Protein AF-A0A2V5N8M4-F1 (afdb_monomer_lite)

pLDDT: mean 85.56, std 12.35, range [47.28, 96.0]

Foldseek 3Di:
DVVLPDQPDWLQVNLLVLLLLLLVLLCVLVVHDSVPDDLVSSCVSQVHDPVLSVLSNVSRVSNVCCVPVPPPDDDRGDDPVNSVSSVVSSVSRDD

Sequence (95 aa):
MRRLRRNDVSPREYYAEASRAVRVKAALARNADPNTIDAETAADTFGLNGDSRERLKRLFEQSDELQYSGAHNGSERISPENRRDVLELIEDLHV

Radius of gyration: 12.85 Å; chains: 1; bounding box: 30×27×34 Å

Structure (mmCIF, N/CA/C/O backbone):
data_AF-A0A2V5N8M4-F1
#
_entry.id   AF-A0A2V5N8M4-F1
#
loop_
_atom_site.group_PDB
_atom_site.id
_atom_site.type_symbol
_atom_site.label_atom_id
_atom_site.label_alt_id
_atom_site.label_comp_id
_atom_site.label_asym_id
_atom_site.label_entity_id
_atom_site.label_seq_id
_atom_site.pdbx_PDB_ins_code
_atom_site.Cartn_x
_atom_site.Cartn_y
_atom_site.Cartn_z
_atom_site.occupancy
_atom_site.B_iso_or_equiv
_atom_site.auth_seq_id
_atom_site.auth_comp_id
_atom_site.auth_asym_id
_atom_site.auth_atom_id
_atom_site.pdbx_PDB_model_num
ATOM 1 N N . MET A 1 1 ? 3.401 -13.150 -0.308 1.00 64.75 1 MET A N 1
ATOM 2 C CA . MET A 1 1 ? 4.866 -12.913 -0.232 1.00 64.75 1 MET A CA 1
ATOM 3 C C . MET A 1 1 ? 5.712 -13.701 -1.237 1.00 64.75 1 MET A C 1
ATOM 5 O O . MET A 1 1 ? 6.598 -13.106 -1.835 1.00 64.75 1 MET A O 1
ATOM 9 N N . ARG A 1 2 ? 5.480 -15.006 -1.482 1.00 67.19 2 ARG A N 1
ATOM 10 C CA . ARG A 1 2 ? 6.341 -15.808 -2.391 1.00 67.19 2 ARG A CA 1
ATOM 11 C C . ARG A 1 2 ? 6.435 -15.267 -3.831 1.00 67.19 2 ARG A C 1
ATOM 13 O O . ARG A 1 2 ? 7.451 -15.494 -4.473 1.00 67.19 2 ARG A O 1
ATOM 20 N N . ARG A 1 3 ? 5.413 -14.556 -4.328 1.00 66.81 3 ARG A N 1
ATOM 21 C CA . ARG A 1 3 ? 5.399 -13.942 -5.672 1.00 66.81 3 ARG A CA 1
ATOM 22 C C . ARG A 1 3 ? 6.188 -12.629 -5.746 1.00 66.81 3 ARG A C 1
ATOM 24 O O . ARG A 1 3 ? 6.968 -12.462 -6.672 1.00 66.81 3 ARG A O 1
ATOM 31 N N . LEU A 1 4 ? 6.106 -11.775 -4.723 1.00 72.44 4 LEU A N 1
ATOM 32 C CA . LEU A 1 4 ? 6.900 -10.537 -4.641 1.00 72.44 4 LEU A CA 1
ATOM 33 C C . LEU A 1 4 ? 8.416 -10.804 -4.623 1.00 72.44 4 LEU A C 1
ATOM 35 O O . LEU A 1 4 ? 9.195 -10.008 -5.142 1.00 72.44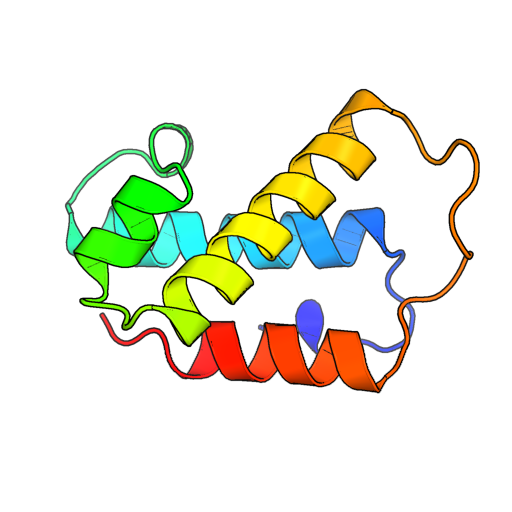 4 LEU A O 1
ATOM 39 N N . ARG A 1 5 ? 8.832 -11.971 -4.114 1.00 72.25 5 ARG A N 1
ATOM 40 C CA . ARG A 1 5 ? 10.238 -12.408 -4.071 1.00 72.25 5 ARG A CA 1
ATOM 41 C C . ARG A 1 5 ? 10.759 -13.049 -5.375 1.00 72.25 5 ARG A C 1
ATOM 43 O O . ARG A 1 5 ? 11.925 -13.422 -5.424 1.00 72.25 5 ARG A O 1
ATOM 50 N N . ARG A 1 6 ? 9.938 -13.217 -6.424 1.00 72.56 6 ARG A N 1
ATOM 51 C CA . ARG A 1 6 ? 10.361 -13.840 -7.700 1.00 72.56 6 ARG A CA 1
ATOM 52 C C . ARG A 1 6 ? 10.934 -12.819 -8.676 1.00 72.56 6 ARG A C 1
ATOM 54 O O . ARG A 1 6 ? 10.189 -11.964 -9.134 1.00 72.56 6 ARG A O 1
ATOM 61 N N . ASN A 1 7 ? 12.199 -12.948 -9.068 1.00 64.62 7 ASN A N 1
ATOM 62 C CA . ASN A 1 7 ? 12.848 -11.977 -9.959 1.00 64.62 7 ASN A CA 1
ATOM 63 C C . ASN A 1 7 ? 12.183 -11.813 -11.343 1.00 64.62 7 ASN A C 1
ATOM 65 O O . ASN A 1 7 ? 12.239 -10.716 -11.884 1.00 64.62 7 ASN A O 1
ATOM 69 N N . ASP A 1 8 ? 11.478 -12.826 -11.857 1.00 69.38 8 ASP A N 1
ATOM 70 C CA . ASP A 1 8 ? 10.926 -12.838 -13.227 1.00 69.38 8 ASP A CA 1
ATOM 71 C C . ASP A 1 8 ? 9.484 -12.313 -13.382 1.00 69.38 8 ASP A C 1
ATOM 73 O O . ASP A 1 8 ? 8.841 -12.552 -14.403 1.00 69.38 8 ASP A O 1
ATOM 77 N N . VAL A 1 9 ? 8.924 -11.635 -12.377 1.00 77.81 9 VAL A N 1
ATOM 78 C CA . VAL A 1 9 ? 7.565 -11.065 -12.484 1.00 77.81 9 VAL A CA 1
ATOM 79 C C . VAL A 1 9 ? 7.583 -9.736 -13.239 1.00 77.81 9 VAL A C 1
ATOM 81 O O . VAL A 1 9 ? 8.460 -8.897 -13.026 1.00 77.81 9 VAL A O 1
ATOM 84 N N . SER A 1 10 ? 6.583 -9.527 -14.096 1.00 84.12 10 SER A N 1
ATOM 85 C CA . SER A 1 10 ? 6.393 -8.239 -14.770 1.00 84.12 10 SER A CA 1
ATOM 86 C C . SER A 1 10 ? 6.099 -7.124 -13.753 1.00 84.12 10 SER A C 1
ATOM 88 O O . SER A 1 10 ? 5.491 -7.406 -12.713 1.00 84.12 10 SER A O 1
ATOM 90 N N . PRO A 1 11 ? 6.448 -5.855 -14.048 1.00 85.75 11 PRO A N 1
ATOM 91 C CA . PRO A 1 11 ? 6.083 -4.720 -13.200 1.00 85.75 11 PRO A CA 1
ATOM 92 C C . PRO A 1 11 ? 4.599 -4.710 -12.826 1.00 85.75 11 PRO A C 1
ATOM 94 O O . PRO A 1 11 ? 4.252 -4.594 -11.655 1.00 85.75 11 PRO A O 1
ATOM 97 N N . ARG A 1 12 ? 3.718 -4.947 -13.803 1.00 86.00 12 ARG A N 1
ATOM 98 C CA . ARG A 1 12 ? 2.270 -5.011 -13.583 1.00 86.00 12 ARG A CA 1
ATOM 99 C C . ARG A 1 12 ? 1.879 -6.067 -12.551 1.00 86.00 12 ARG A C 1
ATOM 101 O O . ARG A 1 12 ? 1.110 -5.770 -11.643 1.00 86.00 12 ARG A O 1
ATOM 108 N N . GLU A 1 13 ? 2.391 -7.291 -12.683 1.00 87.06 13 GLU A N 1
ATOM 109 C CA . GLU A 1 13 ? 2.077 -8.366 -11.734 1.00 87.06 13 GLU A CA 1
ATOM 110 C C . GLU A 1 13 ? 2.643 -8.068 -10.342 1.00 87.06 13 GLU A C 1
ATOM 112 O O . GLU A 1 13 ? 1.972 -8.304 -9.338 1.00 87.06 13 GLU A O 1
ATOM 117 N N . TYR A 1 14 ? 3.852 -7.512 -10.277 1.00 89.69 14 TYR A N 1
ATOM 118 C CA . TYR A 1 14 ? 4.486 -7.147 -9.018 1.00 89.69 14 TYR A CA 1
ATOM 119 C C . TYR A 1 14 ? 3.678 -6.109 -8.242 1.00 89.69 14 TYR A C 1
ATOM 121 O O . TYR A 1 14 ? 3.341 -6.340 -7.082 1.00 89.69 14 TYR A O 1
ATOM 129 N N . TYR A 1 15 ? 3.350 -4.987 -8.884 1.00 90.56 15 TYR A N 1
ATOM 130 C CA . TYR A 1 15 ? 2.642 -3.884 -8.244 1.00 90.56 15 TYR A CA 1
ATOM 131 C C . TYR A 1 15 ? 1.197 -4.249 -7.895 1.00 90.56 15 TYR A C 1
ATOM 133 O O . TYR A 1 15 ? 0.734 -3.887 -6.815 1.00 90.56 15 TYR A O 1
ATOM 141 N N . ALA A 1 16 ? 0.525 -5.055 -8.725 1.00 90.75 16 ALA A N 1
ATOM 142 C CA . ALA A 1 16 ? -0.801 -5.585 -8.411 1.00 90.75 16 ALA A CA 1
ATOM 143 C C . ALA A 1 16 ? -0.785 -6.535 -7.199 1.00 90.75 16 ALA A C 1
ATOM 145 O O . ALA A 1 16 ? -1.667 -6.477 -6.344 1.00 90.75 16 ALA A O 1
ATOM 146 N N . GLU A 1 17 ? 0.215 -7.414 -7.093 1.00 92.12 17 GLU A N 1
ATOM 147 C CA . GLU A 1 17 ? 0.351 -8.306 -5.936 1.00 92.12 17 GLU A CA 1
ATOM 148 C C . GLU A 1 17 ? 0.734 -7.524 -4.668 1.00 92.12 17 GLU A C 1
ATOM 150 O O . GLU A 1 17 ? 0.254 -7.834 -3.576 1.00 92.12 17 GLU A O 1
ATOM 155 N N . ALA A 1 18 ? 1.579 -6.501 -4.809 1.00 93.06 18 ALA A N 1
ATOM 156 C CA . ALA A 1 18 ? 2.021 -5.642 -3.719 1.00 93.06 18 ALA A CA 1
ATOM 157 C C . ALA A 1 18 ? 0.853 -4.833 -3.140 1.00 93.06 18 ALA A C 1
ATOM 159 O O . ALA A 1 18 ? 0.582 -4.927 -1.941 1.00 93.06 18 ALA A O 1
ATOM 160 N N . SER A 1 19 ? 0.105 -4.117 -3.984 1.00 94.12 19 SER A N 1
ATOM 161 C CA . SER A 1 19 ? -1.072 -3.348 -3.563 1.00 94.12 19 SER A CA 1
ATOM 162 C C . SER A 1 19 ? -2.149 -4.257 -2.963 1.00 94.12 19 SER A C 1
ATOM 164 O O . SER A 1 19 ? -2.695 -3.961 -1.898 1.00 94.12 19 SER A O 1
ATOM 166 N N . ARG A 1 20 ? -2.390 -5.433 -3.559 1.00 94.38 20 ARG A N 1
ATOM 167 C CA . ARG A 1 20 ? -3.306 -6.440 -3.006 1.00 94.38 20 ARG A CA 1
ATOM 168 C C . ARG A 1 20 ? -2.887 -6.908 -1.615 1.00 94.38 20 ARG A C 1
ATOM 170 O O . ARG A 1 20 ? -3.750 -7.065 -0.754 1.00 94.38 20 ARG A O 1
ATOM 177 N N . ALA A 1 21 ? -1.597 -7.147 -1.382 1.00 94.06 21 ALA A N 1
ATOM 178 C CA . ALA A 1 21 ? -1.109 -7.578 -0.074 1.00 94.06 21 ALA A CA 1
ATOM 179 C C . ALA A 1 21 ? -1.403 -6.532 1.011 1.00 94.06 21 ALA A C 1
ATOM 181 O O . ALA A 1 21 ? -1.879 -6.899 2.085 1.00 94.06 21 ALA A O 1
ATOM 182 N N . VAL A 1 22 ? -1.194 -5.244 0.712 1.00 95.44 22 VAL A N 1
ATOM 183 C CA . VAL A 1 22 ? -1.561 -4.141 1.615 1.00 95.44 22 VAL A CA 1
ATOM 184 C C . VAL A 1 22 ? -3.064 -4.144 1.878 1.00 95.44 22 VAL A C 1
ATOM 186 O O . VAL A 1 22 ? -3.476 -4.178 3.037 1.00 95.44 22 VAL A O 1
ATOM 189 N N . ARG A 1 23 ? -3.883 -4.155 0.817 1.00 95.56 23 ARG A N 1
ATOM 190 C CA . ARG A 1 23 ? -5.351 -4.125 0.924 1.00 95.56 23 ARG A CA 1
ATOM 191 C C . ARG A 1 23 ? -5.880 -5.252 1.803 1.00 95.56 23 ARG A C 1
ATOM 193 O O . ARG A 1 23 ? -6.700 -5.007 2.676 1.00 95.56 23 ARG A O 1
ATOM 200 N N . VAL A 1 24 ? -5.377 -6.473 1.619 1.00 95.50 24 VAL A N 1
ATOM 201 C CA . VAL A 1 24 ? -5.780 -7.639 2.421 1.00 95.50 24 VAL A CA 1
ATOM 202 C C . VAL A 1 24 ? -5.375 -7.484 3.885 1.00 95.50 24 VAL A C 1
ATOM 204 O O . VAL A 1 24 ? -6.193 -7.755 4.761 1.00 95.50 24 VAL A O 1
ATOM 207 N N . LYS A 1 25 ? -4.145 -7.037 4.170 1.00 94.88 25 LYS A N 1
ATOM 208 C CA . LYS A 1 25 ? -3.696 -6.814 5.553 1.00 94.88 25 LYS A CA 1
ATOM 209 C C . LYS A 1 25 ? -4.543 -5.746 6.255 1.00 94.88 25 LYS A C 1
ATOM 211 O O . LYS A 1 25 ? -5.008 -5.970 7.366 1.00 94.88 25 LYS A O 1
ATOM 216 N N . ALA A 1 26 ? -4.783 -4.615 5.595 1.00 95.69 26 ALA A N 1
ATOM 217 C CA . ALA A 1 26 ? -5.557 -3.516 6.167 1.00 95.69 26 ALA A CA 1
ATOM 218 C C . ALA A 1 26 ? -7.038 -3.886 6.339 1.00 95.69 26 ALA A C 1
ATOM 220 O O . ALA A 1 26 ? -7.640 -3.601 7.371 1.00 95.69 26 ALA A O 1
ATOM 221 N N . ALA A 1 27 ? -7.620 -4.580 5.360 1.00 95.75 27 ALA A N 1
ATOM 222 C CA . ALA A 1 27 ? -8.980 -5.097 5.453 1.00 95.75 27 ALA A CA 1
ATOM 223 C C . ALA A 1 27 ? -9.147 -6.088 6.607 1.00 95.75 27 ALA A C 1
ATOM 225 O O . ALA A 1 27 ? -10.157 -6.036 7.304 1.00 95.75 27 ALA A O 1
ATOM 226 N N . LEU A 1 28 ? -8.147 -6.944 6.845 1.00 95.44 28 LEU A N 1
ATOM 227 C CA . LEU A 1 28 ? -8.139 -7.853 7.988 1.00 95.44 28 LEU A CA 1
ATOM 228 C C . LEU A 1 28 ? -8.131 -7.082 9.315 1.00 95.44 28 LEU A C 1
ATOM 230 O O . LEU A 1 28 ? -8.938 -7.385 10.187 1.00 95.44 28 LEU A O 1
ATOM 234 N N . ALA A 1 29 ? -7.281 -6.060 9.441 1.00 95.06 29 ALA A N 1
ATOM 235 C CA . ALA A 1 29 ? -7.217 -5.213 10.635 1.00 95.06 29 ALA A CA 1
ATOM 236 C C . ALA A 1 29 ? -8.527 -4.439 10.889 1.00 95.06 29 ALA A C 1
ATOM 238 O O . ALA A 1 29 ? -8.913 -4.213 12.034 1.00 95.06 29 ALA A O 1
ATOM 239 N N . ARG A 1 30 ? -9.231 -4.043 9.821 1.00 93.56 30 ARG A N 1
ATOM 240 C CA . ARG A 1 30 ? -10.474 -3.252 9.889 1.00 93.56 30 ARG A CA 1
ATOM 241 C C . ARG A 1 30 ? -11.762 -4.071 9.841 1.00 93.56 30 ARG A C 1
ATOM 243 O O . ARG A 1 30 ? -12.834 -3.482 9.958 1.00 93.56 30 ARG A O 1
ATOM 250 N N . ASN A 1 31 ? -11.677 -5.385 9.633 1.00 93.38 31 ASN A N 1
ATOM 251 C CA . ASN A 1 31 ? -12.819 -6.245 9.315 1.00 93.38 31 ASN A CA 1
ATOM 252 C C . ASN A 1 31 ? -13.688 -5.676 8.164 1.00 93.38 31 ASN A C 1
ATOM 254 O O . ASN A 1 31 ? -14.904 -5.536 8.290 1.00 93.38 31 ASN A O 1
ATOM 258 N N . ALA A 1 32 ? -13.039 -5.297 7.058 1.00 94.62 32 ALA A N 1
ATOM 259 C CA . ALA A 1 32 ? -13.652 -4.645 5.895 1.00 94.62 32 ALA A CA 1
ATOM 260 C C . ALA A 1 32 ? -13.402 -5.423 4.587 1.00 94.62 32 ALA A C 1
ATOM 262 O O . ALA A 1 32 ? -12.676 -6.417 4.573 1.00 94.62 32 ALA A O 1
ATOM 263 N N . ASP A 1 33 ? -13.987 -4.972 3.473 1.00 94.62 33 ASP A N 1
ATOM 264 C CA . ASP A 1 33 ? -13.701 -5.536 2.148 1.00 94.62 33 ASP A CA 1
ATOM 265 C C . ASP A 1 33 ? -12.347 -5.015 1.609 1.00 94.62 33 ASP A C 1
ATOM 267 O O . ASP A 1 33 ? -12.107 -3.806 1.612 1.00 94.62 33 ASP A O 1
ATOM 271 N N . PRO A 1 34 ? -11.438 -5.876 1.107 1.00 93.75 34 PRO A N 1
ATOM 272 C CA . PRO A 1 34 ? -10.149 -5.436 0.564 1.00 93.75 34 PRO A CA 1
ATOM 273 C C . PRO A 1 34 ? -10.242 -4.456 -0.609 1.00 93.75 34 PRO A C 1
ATOM 275 O O . PRO A 1 34 ? -9.338 -3.644 -0.793 1.00 93.75 34 PRO A O 1
ATOM 278 N N . ASN A 1 35 ? -11.303 -4.507 -1.414 1.00 92.50 35 ASN A N 1
ATOM 279 C CA . ASN A 1 35 ? -11.465 -3.627 -2.571 1.00 92.50 35 ASN A CA 1
ATOM 280 C C . ASN A 1 35 ? -11.912 -2.215 -2.178 1.00 92.50 35 ASN A C 1
ATOM 282 O O . ASN A 1 35 ? -11.832 -1.314 -3.007 1.00 92.50 35 ASN A O 1
ATOM 286 N N . THR A 1 36 ? -12.347 -2.006 -0.931 1.00 94.00 36 THR A N 1
ATOM 287 C CA . THR A 1 36 ? -12.668 -0.671 -0.404 1.00 94.00 36 THR A CA 1
ATOM 288 C C . THR A 1 36 ? -11.472 0.004 0.263 1.00 94.00 36 THR A C 1
ATOM 290 O O . THR A 1 36 ? -11.610 1.112 0.767 1.00 94.00 36 THR A O 1
ATOM 293 N N . ILE A 1 37 ? -10.311 -0.659 0.319 1.00 95.94 37 ILE A N 1
ATOM 294 C CA . ILE A 1 37 ? -9.102 -0.106 0.929 1.00 95.94 37 ILE A CA 1
ATOM 295 C C . ILE A 1 37 ? -8.296 0.671 -0.118 1.00 95.94 37 ILE A C 1
ATOM 297 O O . ILE A 1 37 ? -7.676 0.082 -1.008 1.00 95.94 37 ILE A O 1
ATOM 301 N N . ASP A 1 38 ? -8.266 1.993 0.026 1.00 94.94 38 ASP A N 1
ATOM 302 C CA . ASP A 1 38 ? -7.329 2.889 -0.657 1.00 94.94 38 ASP A CA 1
ATOM 303 C C . ASP A 1 38 ? -6.026 3.096 0.152 1.00 94.94 38 ASP A C 1
ATOM 305 O O . ASP A 1 38 ? -5.860 2.562 1.254 1.00 94.94 38 ASP A O 1
ATOM 309 N N . ALA A 1 39 ? -5.076 3.846 -0.418 1.00 94.88 39 ALA A N 1
ATOM 310 C CA . ALA A 1 39 ? -3.762 4.073 0.183 1.00 94.88 39 ALA A CA 1
ATOM 311 C C . ALA A 1 39 ? -3.826 4.850 1.506 1.00 94.88 39 ALA A C 1
ATOM 313 O O . ALA A 1 39 ? -3.091 4.516 2.435 1.00 94.88 39 ALA A O 1
ATOM 314 N N . GLU A 1 40 ? -4.707 5.848 1.613 1.00 95.50 40 GLU A N 1
ATOM 315 C CA . GLU A 1 40 ? -4.853 6.653 2.829 1.00 95.50 40 GLU A CA 1
ATOM 316 C C . GLU A 1 40 ? -5.499 5.815 3.930 1.00 95.50 40 GLU A C 1
ATOM 318 O O . GLU A 1 40 ? -4.963 5.722 5.035 1.00 95.50 40 GLU A O 1
ATOM 323 N N . THR A 1 41 ? -6.568 5.087 3.593 1.00 96.00 41 THR A N 1
ATOM 324 C CA . THR A 1 41 ? -7.218 4.134 4.501 1.00 96.00 41 THR A CA 1
ATOM 325 C C . THR A 1 41 ? -6.218 3.108 5.045 1.00 96.00 41 THR A C 1
ATOM 327 O O . THR A 1 41 ? -6.221 2.809 6.243 1.00 96.00 41 THR A O 1
ATOM 330 N N . ALA A 1 42 ? -5.349 2.558 4.192 1.00 95.62 42 ALA A N 1
ATOM 331 C CA . ALA A 1 42 ? -4.304 1.632 4.614 1.00 95.62 42 ALA A CA 1
ATOM 332 C C . ALA A 1 42 ? -3.233 2.313 5.487 1.00 95.62 42 ALA A C 1
ATOM 334 O O . ALA A 1 42 ? -2.872 1.761 6.524 1.00 95.62 42 ALA A O 1
ATOM 335 N N . ALA A 1 43 ? -2.765 3.511 5.122 1.00 95.81 43 ALA A N 1
ATOM 336 C CA . ALA A 1 43 ? -1.788 4.262 5.912 1.00 95.81 43 ALA A CA 1
ATOM 337 C C . ALA A 1 43 ? -2.296 4.564 7.329 1.00 95.81 43 ALA A C 1
ATOM 339 O O . ALA A 1 43 ? -1.553 4.390 8.295 1.00 95.81 43 ALA A O 1
ATOM 340 N N . ASP A 1 44 ? -3.568 4.950 7.453 1.00 95.56 44 ASP A N 1
ATOM 341 C CA . ASP A 1 44 ? -4.223 5.181 8.742 1.00 95.56 44 ASP A CA 1
ATOM 342 C C . ASP A 1 44 ? -4.313 3.897 9.568 1.00 95.56 44 ASP A C 1
ATOM 344 O O . ASP A 1 44 ? -4.074 3.911 10.773 1.00 95.56 44 ASP A O 1
ATOM 348 N N . THR A 1 45 ? -4.618 2.774 8.912 1.00 95.44 45 THR A N 1
ATOM 349 C CA . THR A 1 45 ? -4.742 1.462 9.570 1.00 95.44 45 THR A CA 1
ATOM 350 C C . THR A 1 45 ? -3.440 1.034 10.235 1.00 95.44 45 THR A C 1
ATOM 352 O O . THR A 1 45 ? -3.465 0.483 1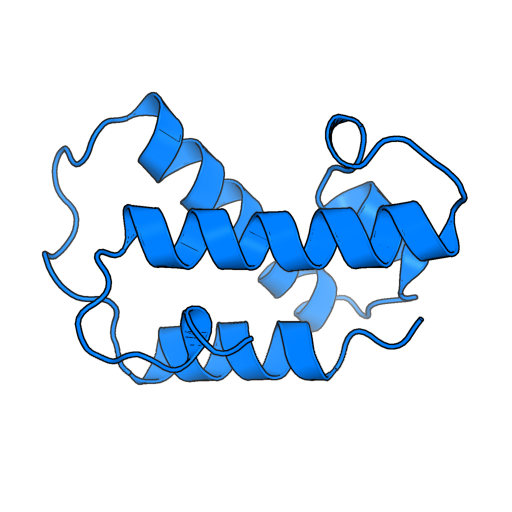1.330 1.00 95.44 45 THR A O 1
ATOM 355 N N . PHE A 1 46 ? -2.309 1.297 9.580 1.00 94.69 46 PHE A N 1
ATOM 356 C CA . PHE A 1 46 ? -0.985 0.915 10.071 1.00 94.69 46 PHE A CA 1
ATOM 357 C C . PHE A 1 46 ? -0.274 2.029 10.848 1.00 94.69 46 PHE A C 1
ATOM 359 O O . PHE A 1 46 ? 0.865 1.842 11.263 1.00 94.69 46 PHE A O 1
ATOM 366 N N . GLY A 1 47 ? -0.909 3.191 11.042 1.00 93.75 47 GLY A N 1
ATOM 367 C CA . GL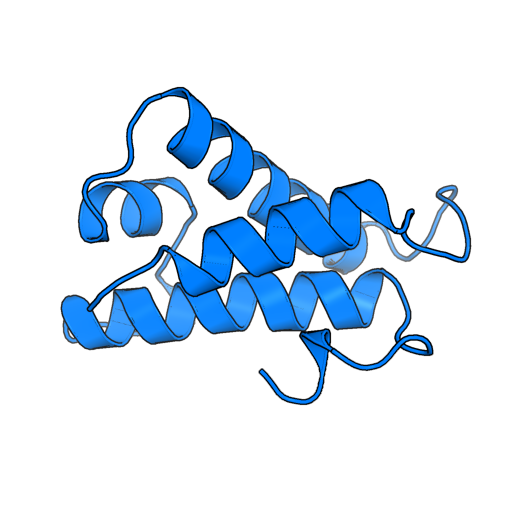Y A 1 47 ? -0.301 4.321 11.749 1.00 93.75 47 GLY A CA 1
ATOM 368 C C . GLY A 1 47 ? 0.984 4.835 11.088 1.00 93.75 47 GLY A C 1
ATOM 369 O O . GLY A 1 47 ? 1.931 5.198 11.785 1.00 93.75 47 GLY A O 1
ATOM 370 N N . LEU A 1 48 ? 1.040 4.839 9.751 1.00 93.56 48 LEU A N 1
ATOM 371 C CA . LEU A 1 48 ? 2.255 5.185 9.008 1.00 93.56 48 LEU A CA 1
ATOM 372 C C . LEU A 1 48 ? 2.650 6.661 9.178 1.00 93.56 48 LEU A C 1
ATOM 374 O O . LEU A 1 48 ? 1.812 7.566 9.173 1.00 93.56 48 LEU A O 1
ATOM 378 N N . ASN A 1 49 ? 3.961 6.906 9.261 1.00 92.00 49 ASN A N 1
ATOM 379 C CA . ASN A 1 49 ? 4.544 8.251 9.234 1.00 92.00 49 ASN A CA 1
ATOM 380 C C . ASN A 1 49 ? 4.530 8.861 7.815 1.00 92.00 49 ASN A C 1
ATOM 382 O O . ASN A 1 49 ? 4.160 8.196 6.849 1.00 92.00 49 ASN A O 1
ATOM 386 N N . GLY A 1 50 ? 4.928 10.133 7.686 1.00 90.56 50 GLY A N 1
ATOM 387 C CA . GLY A 1 50 ? 4.877 10.881 6.420 1.00 90.56 50 GLY A CA 1
ATOM 388 C C . GLY A 1 50 ? 5.596 10.186 5.259 1.00 90.56 50 GLY A C 1
ATOM 389 O O . GLY A 1 50 ? 4.994 9.986 4.206 1.00 90.56 50 GLY A O 1
ATOM 390 N N . ASP A 1 51 ? 6.837 9.746 5.473 1.00 91.19 51 ASP A N 1
ATOM 391 C CA . ASP A 1 51 ? 7.622 9.035 4.459 1.00 91.19 51 ASP A CA 1
ATOM 392 C C . ASP A 1 51 ? 6.979 7.705 4.047 1.00 91.19 51 ASP A C 1
ATOM 394 O O . ASP A 1 51 ? 6.852 7.405 2.860 1.00 91.19 51 ASP A O 1
ATOM 398 N N . SER A 1 52 ? 6.533 6.902 5.016 1.00 91.44 52 SER A N 1
ATOM 399 C CA . SER A 1 52 ? 5.938 5.585 4.748 1.00 91.44 52 SER A CA 1
ATOM 400 C C . SER A 1 52 ? 4.567 5.709 4.084 1.00 91.44 52 SER A C 1
ATOM 402 O O . SER A 1 52 ? 4.245 4.930 3.186 1.00 91.44 52 SER A O 1
ATOM 404 N N . ARG A 1 53 ? 3.783 6.728 4.461 1.00 95.00 53 ARG A N 1
ATOM 405 C CA . ARG A 1 53 ? 2.523 7.081 3.794 1.00 95.00 53 ARG A CA 1
ATOM 406 C C . ARG A 1 53 ? 2.777 7.484 2.343 1.00 95.00 53 ARG A C 1
ATOM 408 O O . ARG A 1 53 ? 2.086 6.993 1.457 1.00 95.00 53 ARG A O 1
ATOM 415 N N . GLU A 1 54 ? 3.786 8.312 2.071 1.00 94.31 54 GLU A N 1
ATOM 416 C CA . GLU A 1 54 ? 4.121 8.705 0.698 1.00 94.31 54 GLU A CA 1
ATOM 417 C C . GLU A 1 54 ? 4.581 7.505 -0.146 1.00 94.31 54 GLU A C 1
ATOM 419 O O . GLU A 1 54 ? 4.134 7.338 -1.284 1.00 94.31 54 GLU A O 1
ATOM 424 N N . ARG A 1 55 ? 5.411 6.619 0.421 1.00 93.31 55 ARG A N 1
ATOM 425 C CA . ARG A 1 55 ? 5.807 5.361 -0.236 1.00 93.31 55 ARG A CA 1
ATOM 426 C C . ARG A 1 55 ? 4.595 4.480 -0.542 1.00 93.31 55 ARG A C 1
ATOM 428 O O . ARG A 1 55 ? 4.505 3.925 -1.638 1.00 93.31 55 ARG A O 1
ATOM 435 N N . LEU A 1 56 ? 3.650 4.377 0.393 1.00 95.31 56 LEU A N 1
ATOM 436 C CA . LEU A 1 56 ? 2.429 3.601 0.205 1.00 95.31 56 LEU A CA 1
ATOM 437 C C . LEU A 1 56 ? 1.521 4.196 -0.873 1.00 95.31 56 LEU A C 1
ATOM 439 O O . LEU A 1 56 ? 0.976 3.463 -1.699 1.00 95.31 56 LEU A O 1
ATOM 443 N N . LYS A 1 57 ? 1.396 5.521 -0.905 1.00 95.12 57 LYS A N 1
ATOM 444 C CA . LYS A 1 57 ? 0.633 6.224 -1.932 1.00 95.12 57 LYS A CA 1
ATOM 445 C C . LYS A 1 57 ? 1.207 5.969 -3.325 1.00 95.12 57 LYS A C 1
ATOM 447 O O . LYS A 1 57 ? 0.470 5.531 -4.206 1.00 95.12 57 LYS A O 1
ATOM 452 N N . ARG A 1 58 ? 2.527 6.112 -3.492 1.00 93.25 58 ARG A N 1
ATOM 453 C CA . ARG A 1 58 ? 3.219 5.809 -4.759 1.00 93.25 58 ARG A CA 1
ATOM 454 C C . ARG A 1 58 ? 3.017 4.364 -5.205 1.00 93.25 58 ARG A C 1
ATOM 456 O O . ARG A 1 58 ? 2.846 4.112 -6.394 1.00 93.25 58 ARG A O 1
ATOM 463 N N . LEU A 1 59 ? 3.010 3.413 -4.266 1.00 93.88 59 LEU A N 1
ATOM 464 C CA . LEU A 1 59 ? 2.732 2.008 -4.569 1.00 93.88 59 LEU A CA 1
ATOM 465 C C . LEU A 1 59 ? 1.345 1.827 -5.214 1.00 93.88 59 LEU A C 1
ATOM 467 O O . LEU A 1 59 ? 1.209 1.081 -6.186 1.00 93.88 59 LEU A O 1
ATOM 471 N N . PHE A 1 60 ? 0.319 2.485 -4.673 1.00 94.00 60 PHE A N 1
ATOM 472 C CA . PHE A 1 60 ? -1.042 2.408 -5.209 1.00 94.00 60 PHE A CA 1
ATOM 473 C C . PHE A 1 60 ? -1.148 3.117 -6.560 1.00 94.00 60 PHE A C 1
ATOM 475 O O . PHE A 1 60 ? -1.657 2.518 -7.501 1.00 94.00 60 PHE A O 1
ATOM 482 N N . GLU A 1 61 ? -0.576 4.316 -6.686 1.00 92.31 61 GLU A N 1
ATOM 483 C CA . GLU A 1 61 ? -0.531 5.068 -7.947 1.00 92.31 61 GLU A CA 1
ATOM 484 C C . GLU A 1 61 ? 0.112 4.245 -9.076 1.00 92.31 61 GLU A C 1
ATOM 486 O O . GLU A 1 61 ? -0.466 4.127 -10.155 1.00 92.31 61 GLU A O 1
ATOM 491 N N . GLN A 1 62 ? 1.248 3.587 -8.813 1.00 90.25 62 GLN A N 1
ATOM 492 C CA . GLN A 1 62 ? 1.913 2.708 -9.784 1.00 90.25 62 GLN A CA 1
ATOM 493 C C . GLN A 1 62 ? 1.063 1.484 -10.146 1.00 90.25 62 GLN A C 1
ATOM 495 O O . GLN A 1 62 ? 1.027 1.065 -11.304 1.00 90.25 62 GLN A O 1
ATOM 500 N N . SER A 1 63 ? 0.371 0.895 -9.167 1.00 90.06 63 SER A N 1
ATOM 501 C CA . SER A 1 63 ? -0.539 -0.225 -9.414 1.00 90.06 63 SER A CA 1
ATOM 502 C C . SER A 1 63 ? -1.710 0.190 -10.309 1.00 90.06 63 SER A C 1
ATOM 504 O O . SER A 1 63 ? -2.037 -0.545 -11.242 1.00 90.06 63 SER A O 1
ATOM 506 N N . ASP A 1 64 ? -2.334 1.338 -10.037 1.00 89.38 64 ASP A N 1
ATOM 507 C CA . ASP A 1 64 ? -3.456 1.863 -10.820 1.00 89.38 64 ASP A CA 1
ATOM 508 C C . ASP A 1 64 ? -3.009 2.256 -12.235 1.00 89.38 64 ASP A C 1
ATOM 510 O O . ASP A 1 64 ? -3.628 1.842 -13.218 1.00 89.38 64 ASP A O 1
ATOM 514 N N . GLU A 1 65 ? -1.881 2.955 -12.374 1.00 88.00 65 GLU A N 1
ATOM 515 C CA . GLU A 1 65 ? -1.315 3.312 -13.678 1.00 88.00 65 GLU A CA 1
ATOM 516 C C . GLU A 1 65 ? -1.063 2.068 -14.543 1.00 88.00 65 GLU A C 1
ATOM 518 O O . GLU A 1 65 ? -1.501 1.995 -15.690 1.00 88.00 65 GLU A O 1
ATOM 523 N N . LEU A 1 66 ? -0.424 1.033 -13.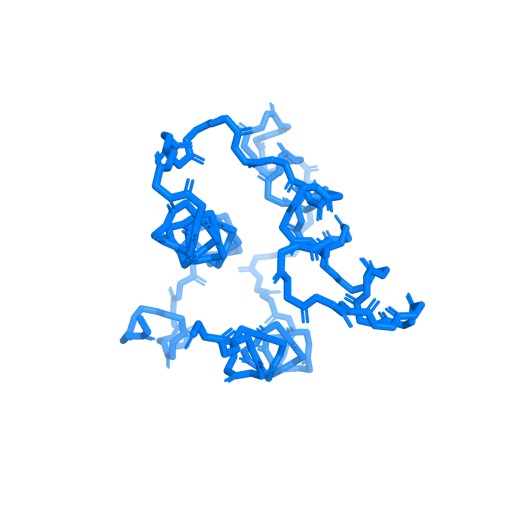992 1.00 86.25 66 LEU A N 1
ATOM 524 C CA . LEU A 1 66 ? -0.145 -0.203 -14.732 1.00 86.25 66 LEU A CA 1
ATOM 525 C C . LEU A 1 66 ? -1.408 -1.015 -15.050 1.00 86.25 66 LEU A C 1
ATOM 527 O O . LEU A 1 66 ? -1.407 -1.818 -15.9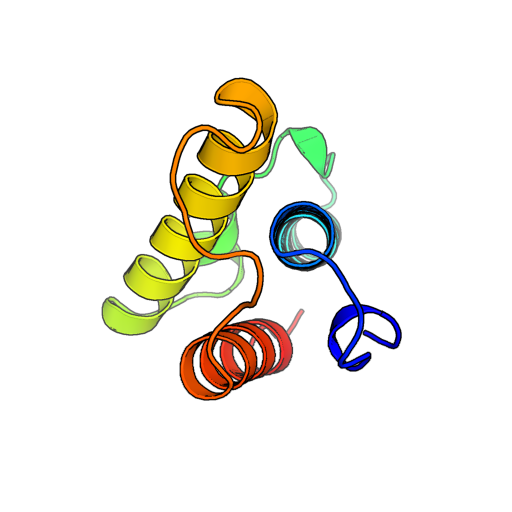90 1.00 86.25 66 LEU A O 1
ATOM 531 N N . GLN A 1 67 ? -2.477 -0.835 -14.272 1.00 81.75 67 GLN A N 1
ATOM 532 C CA . GLN A 1 67 ? -3.760 -1.489 -14.495 1.00 81.75 67 GLN A CA 1
ATOM 533 C C . GLN A 1 67 ? -4.561 -0.820 -15.619 1.00 81.75 67 GLN A C 1
ATOM 535 O O . GLN A 1 67 ? -5.142 -1.544 -16.432 1.00 81.75 67 GLN A O 1
ATOM 540 N N . TYR A 1 68 ? -4.577 0.515 -15.680 1.00 77.75 68 TYR A N 1
ATOM 541 C CA . TYR A 1 68 ? -5.408 1.279 -16.619 1.00 77.75 68 TYR A CA 1
ATOM 542 C C . TYR A 1 68 ? -4.668 1.741 -17.878 1.00 77.75 68 TYR A C 1
ATOM 544 O O . TYR A 1 68 ? -5.254 1.737 -18.959 1.00 77.75 68 TYR A O 1
ATOM 552 N N . SER A 1 69 ? -3.386 2.090 -17.772 1.00 68.56 69 SER A N 1
ATOM 553 C CA . SER A 1 69 ? -2.608 2.661 -18.882 1.00 68.56 69 SER A CA 1
ATOM 554 C C . SER A 1 69 ? -1.951 1.608 -19.772 1.00 68.56 69 SER A C 1
ATOM 556 O O . SER A 1 69 ? -1.372 1.958 -20.795 1.00 68.56 69 SER A O 1
ATOM 558 N N . GLY A 1 70 ? -2.027 0.324 -19.397 1.00 58.62 70 GLY A N 1
ATOM 559 C CA . GLY A 1 70 ? -1.570 -0.804 -20.207 1.00 58.62 70 GLY A CA 1
ATOM 560 C C . GLY A 1 70 ? -0.183 -0.607 -20.823 1.00 58.62 70 GLY A C 1
ATOM 561 O O . GLY A 1 70 ? -0.093 -0.343 -22.011 1.00 58.62 70 GLY A O 1
ATOM 562 N N . ALA A 1 71 ? 0.886 -0.761 -20.032 1.00 56.47 71 ALA A N 1
ATOM 563 C CA . ALA A 1 71 ? 2.292 -0.840 -20.470 1.00 56.47 71 ALA A CA 1
ATOM 564 C C . ALA A 1 71 ? 2.735 0.143 -21.586 1.00 56.47 71 ALA A C 1
ATOM 566 O O . ALA A 1 71 ? 3.653 -0.163 -22.346 1.00 56.47 71 ALA A O 1
ATOM 567 N N . HIS A 1 72 ? 2.119 1.321 -21.703 1.00 49.38 72 HIS A N 1
ATOM 568 C CA . HIS A 1 72 ? 2.568 2.346 -22.637 1.00 49.38 72 HIS A CA 1
ATOM 569 C C . HIS A 1 72 ? 3.711 3.127 -21.975 1.00 49.38 72 HIS A C 1
ATOM 571 O O . HIS A 1 72 ? 3.489 4.099 -21.267 1.00 49.38 72 HIS A O 1
ATOM 577 N N . ASN A 1 73 ? 4.945 2.684 -22.234 1.00 50.84 73 ASN A N 1
ATOM 578 C CA . ASN A 1 73 ? 6.197 3.424 -22.007 1.00 50.84 73 ASN A CA 1
ATOM 579 C C . ASN A 1 73 ? 6.804 3.444 -20.590 1.00 50.84 73 ASN A C 1
ATOM 581 O O . ASN A 1 73 ? 7.210 4.498 -20.108 1.00 50.84 73 ASN A O 1
ATOM 585 N N . GLY A 1 74 ? 7.016 2.282 -19.967 1.00 47.28 74 GLY A N 1
ATOM 586 C CA . GLY A 1 74 ? 7.846 2.207 -18.757 1.00 47.28 74 GLY A CA 1
ATOM 587 C C . GLY A 1 74 ? 8.503 0.845 -18.581 1.00 47.28 74 GLY A C 1
ATOM 588 O O . GLY A 1 74 ? 7.824 -0.097 -18.199 1.00 47.28 74 GLY A O 1
ATOM 589 N N . SER A 1 75 ? 9.799 0.758 -18.905 1.00 52.97 75 SER A N 1
ATOM 590 C CA . SER A 1 75 ? 10.776 -0.303 -18.574 1.00 52.97 75 SER A CA 1
ATOM 591 C C . SER A 1 75 ? 10.239 -1.719 -18.281 1.00 52.97 75 SER A C 1
ATOM 593 O O . SER A 1 75 ? 9.632 -1.966 -17.242 1.00 52.97 75 SER A O 1
ATOM 595 N N . GLU A 1 76 ? 10.618 -2.702 -19.108 1.00 63.00 76 GLU A N 1
ATOM 596 C CA . GLU A 1 76 ? 10.290 -4.135 -18.947 1.00 63.00 76 GLU A CA 1
ATOM 597 C C . GLU A 1 76 ? 10.662 -4.751 -17.579 1.00 63.00 76 GLU A C 1
ATOM 599 O O . GLU A 1 76 ? 10.236 -5.863 -17.264 1.00 63.00 76 GLU A O 1
ATOM 604 N N . ARG A 1 77 ? 11.464 -4.064 -16.752 1.00 69.38 77 ARG A N 1
ATOM 605 C CA . ARG A 1 77 ? 11.977 -4.571 -15.475 1.00 69.38 77 ARG A CA 1
ATOM 606 C C . ARG A 1 77 ? 11.909 -3.511 -14.379 1.00 69.38 77 ARG A C 1
ATOM 608 O O . ARG A 1 77 ? 12.307 -2.372 -14.585 1.00 69.38 77 ARG A O 1
ATOM 615 N N . ILE A 1 78 ? 11.452 -3.928 -13.200 1.00 76.31 78 ILE A N 1
ATOM 616 C CA . ILE A 1 78 ? 11.496 -3.130 -11.968 1.00 76.31 78 ILE A CA 1
ATOM 617 C C . ILE A 1 78 ? 12.943 -3.079 -11.484 1.00 76.31 78 ILE A C 1
ATOM 619 O O . ILE A 1 78 ? 13.585 -4.128 -11.369 1.00 76.31 78 ILE A O 1
ATOM 623 N N . SER A 1 79 ? 13.445 -1.888 -11.163 1.00 82.56 79 SER A N 1
ATOM 624 C CA . SER A 1 79 ? 14.769 -1.742 -10.561 1.00 82.56 79 SER A CA 1
ATOM 625 C C . SER A 1 79 ? 14.861 -2.521 -9.236 1.00 82.56 79 SER A C 1
ATOM 627 O O . SER A 1 79 ? 13.906 -2.510 -8.452 1.00 82.56 79 SER A O 1
ATOM 629 N N . PRO A 1 80 ? 15.997 -3.179 -8.937 1.00 82.88 80 PRO A N 1
ATOM 630 C CA . PRO A 1 80 ? 16.176 -3.920 -7.687 1.00 82.88 80 PRO A CA 1
ATOM 631 C C . PRO A 1 80 ? 15.950 -3.076 -6.423 1.00 82.88 80 PRO A C 1
ATOM 633 O O . PRO A 1 80 ? 15.455 -3.606 -5.432 1.00 82.88 80 PRO A O 1
ATOM 636 N N . GLU A 1 81 ? 16.279 -1.781 -6.472 1.00 85.00 81 GLU A N 1
ATOM 637 C CA . GLU A 1 81 ? 16.033 -0.806 -5.398 1.00 85.00 81 GLU A CA 1
ATOM 638 C C . GLU A 1 81 ? 14.535 -0.642 -5.106 1.00 85.00 81 GLU A C 1
ATOM 640 O O . GLU A 1 81 ? 14.094 -1.054 -4.037 1.00 85.00 81 GLU A O 1
ATOM 645 N N . ASN A 1 82 ? 13.728 -0.233 -6.095 1.00 83.81 82 ASN A N 1
ATOM 646 C CA . ASN A 1 82 ? 12.272 -0.096 -5.959 1.00 83.81 82 ASN A CA 1
ATOM 647 C C . ASN A 1 82 ? 11.616 -1.388 -5.475 1.00 83.81 82 ASN A C 1
ATOM 649 O O . ASN A 1 82 ? 10.660 -1.375 -4.698 1.00 83.81 82 ASN A O 1
ATOM 653 N N . ARG A 1 83 ? 12.120 -2.531 -5.947 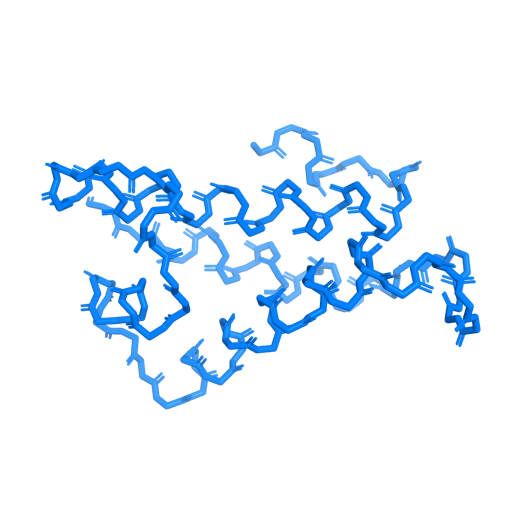1.00 86.50 83 ARG A N 1
ATOM 654 C CA . ARG A 1 83 ? 11.636 -3.829 -5.498 1.00 86.50 83 ARG A CA 1
ATOM 655 C C . ARG A 1 83 ? 11.889 -4.028 -4.006 1.00 86.50 83 ARG A C 1
ATOM 657 O O . ARG A 1 83 ? 11.002 -4.493 -3.293 1.00 86.50 83 ARG A O 1
ATOM 664 N N . ARG A 1 84 ? 13.091 -3.695 -3.539 1.00 87.81 84 ARG A N 1
ATOM 665 C CA . ARG A 1 84 ? 13.444 -3.815 -2.128 1.00 87.81 84 ARG A CA 1
ATOM 666 C C . ARG A 1 84 ? 12.652 -2.836 -1.270 1.00 87.81 84 ARG A C 1
ATOM 668 O O . ARG A 1 84 ? 12.121 -3.276 -0.261 1.00 87.81 84 ARG A O 1
ATOM 675 N N . ASP A 1 85 ? 12.484 -1.594 -1.713 1.00 87.50 85 ASP A N 1
ATOM 676 C CA . ASP A 1 85 ? 11.695 -0.583 -1.000 1.00 87.50 85 ASP A CA 1
ATOM 677 C C . ASP A 1 85 ? 10.233 -1.011 -0.812 1.00 87.50 85 ASP A C 1
ATOM 679 O O . ASP A 1 85 ? 9.685 -0.914 0.283 1.00 87.50 85 ASP A O 1
ATOM 683 N N . VAL A 1 86 ? 9.591 -1.540 -1.861 1.00 88.75 86 VAL A N 1
ATOM 684 C CA . VAL A 1 86 ? 8.201 -2.025 -1.770 1.00 88.75 86 VAL A CA 1
ATOM 685 C C . VAL A 1 86 ? 8.093 -3.265 -0.880 1.00 88.75 86 VAL A C 1
ATOM 687 O O . VAL A 1 86 ? 7.120 -3.409 -0.143 1.00 88.75 86 VAL A O 1
ATOM 690 N N . LEU A 1 87 ? 9.068 -4.177 -0.945 1.00 89.31 87 LEU A N 1
ATOM 691 C CA . LEU A 1 87 ? 9.095 -5.349 -0.069 1.00 89.31 87 LEU A CA 1
ATOM 692 C C . LEU A 1 87 ? 9.245 -4.945 1.397 1.00 89.31 87 LEU A C 1
ATOM 694 O O . LEU A 1 87 ? 8.454 -5.408 2.214 1.00 89.31 87 LEU A O 1
ATOM 698 N N . GLU A 1 88 ? 10.202 -4.067 1.697 1.00 89.31 88 GLU A N 1
ATOM 699 C CA . GLU A 1 88 ? 10.442 -3.532 3.038 1.00 89.31 88 GLU A CA 1
ATOM 700 C C . GLU A 1 88 ? 9.184 -2.848 3.577 1.00 89.31 88 GLU A C 1
ATOM 702 O O . GLU A 1 88 ? 8.729 -3.194 4.664 1.00 89.31 88 GLU A O 1
ATOM 707 N N . LEU A 1 89 ? 8.545 -1.991 2.769 1.00 89.75 89 LEU A N 1
ATOM 708 C CA . LEU A 1 89 ? 7.286 -1.343 3.132 1.00 89.75 89 LEU A CA 1
ATOM 709 C C . LEU A 1 89 ? 6.218 -2.366 3.534 1.00 89.75 89 LEU A C 1
ATOM 711 O O . LEU A 1 89 ? 5.594 -2.207 4.572 1.00 89.75 89 LEU A O 1
ATOM 715 N N . ILE A 1 90 ? 5.989 -3.416 2.736 1.00 89.06 90 ILE A N 1
ATOM 716 C CA . ILE A 1 90 ? 4.941 -4.412 3.025 1.00 89.06 90 ILE A CA 1
ATOM 717 C C . ILE A 1 90 ? 5.312 -5.285 4.230 1.00 89.06 90 ILE A C 1
ATOM 719 O O . ILE A 1 90 ? 4.414 -5.743 4.945 1.00 89.06 90 ILE A O 1
ATOM 723 N N . GLU A 1 91 ? 6.598 -5.575 4.430 1.00 87.62 91 GLU A N 1
ATOM 724 C CA . GLU A 1 91 ? 7.091 -6.338 5.580 1.00 87.62 91 GLU A CA 1
ATOM 725 C C . GLU A 1 91 ? 6.936 -5.559 6.896 1.00 87.62 91 GLU A C 1
ATOM 727 O O . GLU A 1 91 ? 6.589 -6.189 7.894 1.00 87.62 91 GLU A O 1
ATOM 732 N N . ASP A 1 92 ? 7.058 -4.229 6.867 1.00 88.44 92 ASP A N 1
ATOM 733 C CA . ASP A 1 92 ? 6.856 -3.326 8.016 1.00 88.44 92 ASP A CA 1
ATOM 734 C C . ASP A 1 92 ? 5.372 -3.132 8.399 1.00 88.44 92 ASP A C 1
ATOM 736 O O . ASP A 1 92 ? 5.043 -2.742 9.517 1.00 88.44 92 ASP A O 1
ATOM 740 N N . LEU A 1 93 ? 4.430 -3.465 7.503 1.00 87.50 93 LEU A N 1
ATOM 741 C CA . LEU A 1 93 ? 2.997 -3.420 7.826 1.00 87.50 93 LEU A CA 1
ATOM 742 C C . LEU A 1 93 ? 2.620 -4.554 8.791 1.00 87.50 93 LEU A C 1
ATOM 744 O O . LEU A 1 93 ? 2.395 -5.701 8.368 1.00 87.50 93 LEU A O 1
ATOM 748 N N . HIS A 1 94 ? 2.506 -4.219 10.071 1.00 79.81 94 HIS A N 1
ATOM 749 C CA . HIS A 1 94 ? 2.029 -5.104 11.131 1.00 79.81 94 HIS A CA 1
ATOM 750 C C . HIS A 1 94 ? 0.512 -4.961 11.333 1.00 79.81 94 HIS A C 1
ATOM 752 O O . HIS A 1 94 ? -0.019 -3.856 11.291 1.00 79.81 94 HIS A O 1
ATOM 758 N N . VAL A 1 95 ? -0.180 -6.091 11.512 1.00 63.41 95 VAL A N 1
ATOM 759 C CA . VAL A 1 95 ? -1.621 -6.175 11.831 1.00 63.41 95 VAL A CA 1
ATOM 760 C C . VAL A 1 95 ? -1.780 -6.482 13.310 1.00 63.41 95 VAL A C 1
ATOM 762 O O . VAL A 1 95 ? -0.999 -7.338 13.788 1.00 63.41 95 VAL A O 1
#

Secondary structure (DSSP, 8-state):
-TTTT-TT--HHHHHHHHHHHHHHHHHHHHTS-GGG--HHHHHHHTT--HHHHHHHHHHHHHHHHHHHSTTSSS-SS--HHHHHHHHHHHHH---